Protein AF-A0A2D5LQY7-F1 (afdb_monomer_lite)

Secondary structure (DSSP, 8-state):
--SSGGGGGGSS--S----EEEEEEEGGGTTTSSEEEEEEE-SS-EEEEEEETTHHHHHHHHHHHTTEEEEEEEEEEEEETTEEEEEEEEEEEE--

Structure (mmCIF, N/CA/C/O backbone):
data_AF-A0A2D5LQY7-F1
#
_entry.id   AF-A0A2D5LQY7-F1
#
loop_
_atom_site.group_PDB
_atom_site.id
_atom_site.type_symbol
_atom_site.label_atom_id
_atom_site.label_alt_id
_atom_site.label_comp_id
_atom_site.label_asym_id
_atom_site.label_entity_id
_atom_site.label_seq_id
_atom_site.pdbx_PDB_ins_code
_atom_site.Cartn_x
_atom_site.Cartn_y
_atom_site.Cartn_z
_atom_site.occupancy
_atom_site.B_iso_or_equiv
_atom_site.auth_seq_id
_atom_site.auth_comp_id
_atom_site.auth_asym_id
_atom_site.auth_atom_id
_atom_site.pdbx_PDB_model_num
ATOM 1 N N . MET A 1 1 ? 1.938 34.739 6.422 1.00 43.69 1 MET A N 1
ATOM 2 C CA . MET A 1 1 ? 0.680 34.323 5.759 1.00 43.69 1 MET A CA 1
ATOM 3 C C . MET A 1 1 ? 0.858 32.952 5.098 1.00 43.69 1 MET A C 1
ATOM 5 O O . MET A 1 1 ? 1.136 32.898 3.914 1.00 43.69 1 MET A O 1
ATOM 9 N N . LYS A 1 2 ? 0.784 31.843 5.852 1.00 43.09 2 LYS A N 1
ATOM 10 C CA . LYS A 1 2 ? 0.814 30.459 5.308 1.00 43.09 2 LYS A CA 1
ATOM 11 C C . LYS A 1 2 ? 0.044 29.451 6.192 1.00 43.09 2 LYS A C 1
ATOM 13 O O . LYS A 1 2 ? 0.345 28.269 6.183 1.00 43.09 2 LYS A O 1
ATOM 18 N N . LYS A 1 3 ? -0.920 29.915 7.001 1.00 42.62 3 LYS A N 1
ATOM 19 C CA . LYS A 1 3 ? -1.692 29.056 7.930 1.00 42.62 3 LYS A CA 1
ATOM 20 C C . LYS A 1 3 ? -3.178 28.911 7.573 1.00 42.62 3 LYS A C 1
ATOM 22 O O . LYS A 1 3 ? -3.907 28.255 8.297 1.00 42.62 3 LYS A O 1
ATOM 27 N N . ILE A 1 4 ? -3.627 29.502 6.463 1.00 49.22 4 ILE A N 1
ATOM 28 C CA . ILE A 1 4 ? -5.061 29.575 6.121 1.00 49.22 4 ILE A CA 1
ATOM 29 C C . ILE A 1 4 ? -5.519 28.395 5.243 1.00 49.22 4 ILE A C 1
ATOM 31 O O . ILE A 1 4 ? -6.702 28.086 5.201 1.00 49.22 4 ILE A O 1
ATOM 35 N N . ILE A 1 5 ? -4.598 27.658 4.613 1.00 45.69 5 ILE A N 1
ATOM 36 C CA . ILE A 1 5 ? -4.965 26.551 3.709 1.00 45.69 5 ILE A CA 1
ATOM 37 C C . ILE A 1 5 ? -5.412 25.292 4.484 1.00 45.69 5 ILE A C 1
ATOM 39 O O . ILE A 1 5 ? -6.151 24.477 3.946 1.00 45.69 5 ILE A O 1
ATOM 43 N N . LEU A 1 6 ? -5.069 25.166 5.775 1.00 37.12 6 LEU A N 1
ATOM 44 C CA . LEU A 1 6 ? -5.424 23.990 6.584 1.00 37.12 6 LEU A CA 1
ATOM 45 C C . LEU A 1 6 ? -6.904 23.956 7.025 1.00 37.12 6 LEU A C 1
ATOM 47 O O . LEU A 1 6 ? -7.373 22.917 7.469 1.00 37.12 6 LEU A O 1
ATOM 51 N N . LEU A 1 7 ? -7.651 25.064 6.906 1.00 41.94 7 LEU A N 1
ATOM 52 C CA . LEU A 1 7 ? -9.034 25.145 7.407 1.00 41.94 7 LEU A CA 1
ATOM 53 C C . LEU A 1 7 ? -10.125 24.851 6.364 1.00 41.94 7 LEU A C 1
ATOM 55 O O . LEU A 1 7 ? -11.276 24.659 6.745 1.00 41.94 7 LEU A O 1
ATOM 59 N N . ILE A 1 8 ? -9.803 24.795 5.068 1.00 45.00 8 ILE A N 1
ATOM 60 C CA . ILE A 1 8 ? -10.826 24.641 4.012 1.00 45.00 8 ILE A CA 1
ATOM 61 C C . ILE A 1 8 ? -11.205 23.165 3.770 1.00 45.00 8 ILE A C 1
ATOM 63 O O . ILE A 1 8 ? -12.236 22.884 3.171 1.00 45.00 8 ILE A O 1
ATOM 67 N N . LEU A 1 9 ? -10.459 22.203 4.323 1.00 43.75 9 LEU A N 1
ATOM 68 C CA . LEU A 1 9 ? -10.784 20.771 4.207 1.00 43.75 9 LEU A CA 1
ATOM 69 C C . LEU A 1 9 ? -11.764 20.254 5.278 1.00 43.75 9 LEU A C 1
ATOM 71 O O . LEU A 1 9 ? -12.166 19.097 5.218 1.00 43.75 9 LEU A O 1
ATOM 75 N N . LEU A 1 10 ? -12.178 21.087 6.243 1.00 44.91 10 LEU A N 1
ATOM 76 C CA . LEU A 1 10 ? -12.999 20.650 7.386 1.00 44.91 10 LEU A CA 1
ATOM 77 C C . LEU A 1 10 ? -14.513 20.864 7.230 1.00 44.91 10 LEU A C 1
ATOM 79 O O . LEU A 1 10 ? -15.268 20.469 8.111 1.00 44.91 10 LEU A O 1
ATOM 83 N N . PHE A 1 11 ? -14.991 21.441 6.126 1.00 47.44 11 PHE A N 1
ATOM 84 C CA . PHE A 1 11 ? -16.424 21.699 5.943 1.00 47.44 11 PHE A CA 1
ATOM 85 C C . PHE A 1 11 ? -16.881 21.427 4.508 1.00 47.44 11 PHE A C 1
ATOM 87 O O . PHE A 1 11 ? -17.025 22.360 3.724 1.00 47.44 11 PHE A O 1
ATOM 94 N N . SER A 1 12 ? -17.101 20.151 4.155 1.00 43.66 12 SER A N 1
ATOM 95 C CA . SER A 1 12 ? -18.153 19.708 3.202 1.00 43.66 12 SER A CA 1
ATOM 96 C C . SER A 1 12 ? -18.034 18.224 2.796 1.00 43.66 12 SER A C 1
ATOM 98 O O . SER A 1 12 ? -17.784 17.907 1.641 1.00 43.66 12 SER A O 1
ATOM 100 N N . SER A 1 13 ? -18.235 17.280 3.724 1.00 41.97 13 SER A N 1
ATOM 101 C CA . SER A 1 13 ? -18.795 15.945 3.391 1.00 41.97 13 SER A CA 1
ATOM 102 C C . SER A 1 13 ? -19.045 15.100 4.646 1.00 41.97 13 SER A C 1
ATOM 104 O O . SER A 1 13 ? -18.471 14.029 4.839 1.00 41.97 13 SER A O 1
ATOM 106 N N . SER A 1 14 ? -19.923 15.578 5.527 1.00 48.47 14 SER A N 1
ATOM 107 C CA . SER A 1 14 ? -20.569 14.704 6.506 1.00 48.47 14 SER A CA 1
ATOM 108 C C . SER A 1 14 ? -21.650 13.882 5.802 1.00 48.47 14 SER A C 1
ATOM 110 O O . SER A 1 14 ? -22.685 14.442 5.448 1.00 48.47 14 SER A O 1
ATOM 112 N N . LEU A 1 15 ? -21.374 12.594 5.578 1.00 44.16 15 LEU A N 1
ATOM 113 C CA . LEU A 1 15 ? -22.261 11.418 5.696 1.00 44.16 15 LEU A CA 1
ATOM 114 C C . LEU A 1 15 ? -21.552 10.262 4.968 1.00 44.16 15 LEU A C 1
ATOM 116 O O . LEU A 1 15 ? -21.269 10.382 3.783 1.00 44.16 15 LEU A O 1
ATOM 120 N N . TYR A 1 16 ? -21.236 9.192 5.701 1.00 46.22 16 TYR A N 1
ATOM 121 C CA . TYR A 1 16 ? -20.187 8.183 5.455 1.00 46.22 16 TYR A CA 1
ATOM 122 C C . TYR A 1 16 ? -18.790 8.639 5.910 1.00 46.22 16 TYR A C 1
ATOM 124 O O . TYR A 1 16 ? -17.953 9.096 5.130 1.00 46.22 16 TYR A O 1
ATOM 132 N N . SER A 1 17 ? -18.539 8.508 7.219 1.00 53.00 17 SER A N 1
ATOM 133 C CA . SER A 1 17 ? -17.186 8.178 7.676 1.00 53.00 17 SER A CA 1
ATOM 134 C C . SER A 1 17 ? -16.829 6.875 6.972 1.00 53.00 17 SER A C 1
ATOM 136 O O . SER A 1 17 ? -17.533 5.886 7.141 1.00 53.00 17 SER A O 1
ATOM 138 N N . GLN A 1 18 ? -15.853 6.898 6.074 1.00 63.53 18 GLN A N 1
ATOM 139 C CA . GLN A 1 18 ? -15.384 5.672 5.450 1.00 63.53 18 GLN A CA 1
ATOM 140 C C . GLN A 1 18 ? -14.566 4.907 6.482 1.00 63.53 18 GLN A C 1
ATOM 142 O O . GLN A 1 18 ? -13.587 5.424 7.027 1.00 63.53 18 GLN A O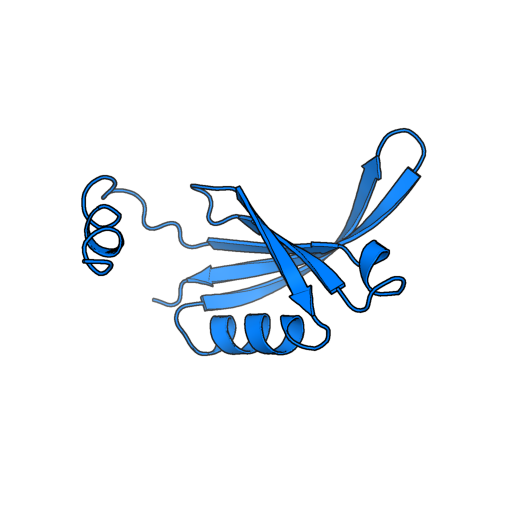 1
ATOM 147 N N . ASP A 1 19 ? -15.000 3.681 6.749 1.00 80.94 19 ASP A N 1
ATOM 148 C CA . ASP A 1 19 ? -14.396 2.808 7.750 1.00 80.94 19 ASP A CA 1
ATOM 149 C C . ASP A 1 19 ? -13.177 2.070 7.208 1.00 80.94 19 ASP A C 1
ATOM 151 O O . ASP A 1 19 ? -12.699 1.163 7.869 1.00 80.94 19 ASP A O 1
ATOM 155 N N . TRP A 1 20 ? -12.673 2.400 6.017 1.00 87.00 20 TRP A N 1
ATOM 156 C CA . TRP A 1 20 ? -11.577 1.668 5.395 1.00 87.00 20 TRP A CA 1
ATOM 157 C C . TRP A 1 20 ? -10.528 2.590 4.777 1.00 87.00 20 TRP A C 1
ATOM 159 O O . TRP A 1 20 ? -10.815 3.712 4.371 1.00 87.00 20 TRP A O 1
ATOM 169 N N . LEU A 1 21 ? -9.295 2.093 4.731 1.00 91.38 21 LEU A N 1
ATOM 170 C CA . LEU A 1 21 ? -8.139 2.740 4.116 1.00 91.38 21 LEU A CA 1
ATOM 171 C C . LEU A 1 21 ? -7.298 1.651 3.445 1.00 91.38 21 LEU A C 1
ATOM 173 O O . LEU A 1 21 ? -6.977 0.644 4.076 1.00 91.38 21 LEU A O 1
ATOM 177 N N . VAL A 1 22 ? -6.938 1.831 2.177 1.00 92.94 22 VAL A N 1
ATOM 178 C CA . VAL A 1 22 ? -6.056 0.912 1.449 1.00 92.94 22 VAL A CA 1
ATOM 179 C C . VAL A 1 22 ? -4.758 1.615 1.101 1.00 92.94 22 VAL A C 1
ATOM 181 O O . VAL A 1 22 ? -4.750 2.731 0.589 1.00 92.94 22 VAL A O 1
ATOM 184 N N . ILE A 1 23 ? -3.643 0.944 1.375 1.00 93.38 23 ILE A N 1
ATOM 185 C CA . ILE A 1 23 ? -2.309 1.418 1.016 1.00 93.38 23 ILE A CA 1
ATOM 186 C C . ILE A 1 23 ? -1.676 0.426 0.059 1.00 93.38 23 ILE A C 1
ATOM 188 O O . ILE A 1 23 ? -1.421 -0.716 0.433 1.00 93.38 23 ILE A O 1
ATOM 192 N N . GLU A 1 24 ? -1.391 0.864 -1.161 1.00 92.50 24 GLU A N 1
ATOM 193 C CA . GLU A 1 24 ? -0.684 0.080 -2.167 1.00 92.50 24 GLU A CA 1
ATOM 194 C C . GLU A 1 24 ? 0.797 0.460 -2.183 1.00 92.50 24 GLU A C 1
ATOM 196 O O . GLU A 1 24 ? 1.170 1.612 -2.401 1.00 92.50 24 GLU A O 1
ATOM 201 N N . GLN A 1 25 ? 1.663 -0.523 -1.972 1.00 91.38 25 GLN A N 1
ATOM 202 C CA . GLN A 1 25 ? 3.108 -0.386 -2.046 1.00 91.38 25 GLN A CA 1
ATOM 203 C C . GLN A 1 25 ? 3.612 -0.871 -3.407 1.00 91.38 25 GLN A C 1
ATOM 205 O O . GLN A 1 25 ? 3.508 -2.055 -3.733 1.00 91.38 25 GLN A O 1
ATOM 210 N N . HIS A 1 26 ? 4.234 0.025 -4.174 1.00 87.69 26 HIS A N 1
ATOM 211 C CA . HIS A 1 26 ? 4.847 -0.303 -5.459 1.00 87.69 26 HIS A CA 1
ATOM 212 C C . HIS A 1 26 ? 6.330 -0.621 -5.255 1.00 87.69 26 HIS A C 1
ATOM 214 O O . HIS A 1 26 ? 7.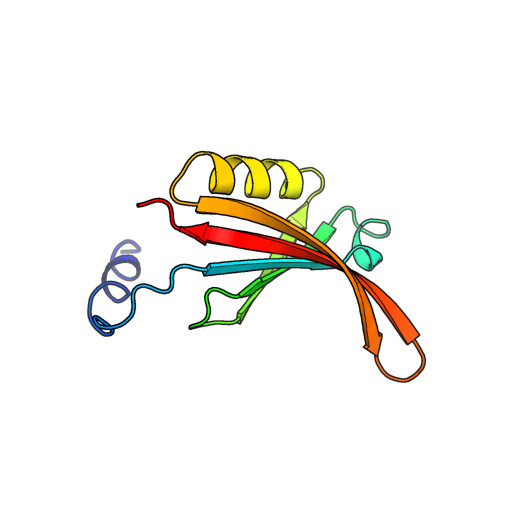168 0.270 -5.088 1.00 87.69 26 HIS A O 1
ATOM 220 N N . THR A 1 27 ? 6.661 -1.912 -5.268 1.00 71.25 27 THR A N 1
ATOM 221 C CA . THR A 1 27 ? 8.008 -2.407 -4.927 1.00 71.25 27 THR A CA 1
ATOM 222 C C . THR A 1 27 ? 9.041 -2.211 -6.041 1.00 71.25 27 THR A C 1
ATOM 224 O O . THR A 1 27 ? 10.240 -2.242 -5.773 1.00 71.25 27 THR A O 1
ATOM 227 N N . GLU A 1 28 ? 8.600 -1.922 -7.271 1.00 68.69 28 GLU A N 1
ATOM 228 C CA . GLU A 1 28 ? 9.475 -1.725 -8.438 1.00 68.69 28 GLU A CA 1
ATOM 229 C C . GLU A 1 28 ? 10.479 -0.570 -8.281 1.00 68.69 28 GLU A C 1
ATOM 231 O O . GLU A 1 28 ? 11.590 -0.639 -8.806 1.00 68.69 28 GLU A O 1
ATOM 236 N N . ASN A 1 29 ? 10.116 0.473 -7.527 1.00 58.88 29 ASN A N 1
ATOM 237 C CA . ASN A 1 29 ? 10.943 1.675 -7.382 1.00 58.88 29 ASN A CA 1
ATOM 238 C C . ASN A 1 29 ? 11.972 1.568 -6.250 1.00 58.88 29 ASN A C 1
ATOM 240 O O . ASN A 1 29 ? 12.956 2.307 -6.250 1.00 58.88 29 ASN A O 1
ATOM 244 N N . ARG A 1 30 ? 11.809 0.588 -5.348 1.00 55.78 30 ARG A N 1
ATOM 245 C CA . ARG A 1 30 ? 12.618 0.438 -4.129 1.00 55.78 30 ARG A CA 1
ATOM 246 C C . ARG A 1 30 ? 14.125 0.341 -4.401 1.00 55.78 30 ARG A C 1
ATOM 248 O O . ARG A 1 30 ? 14.923 0.697 -3.543 1.00 55.78 30 ARG A O 1
ATOM 255 N N . TYR A 1 31 ? 14.515 -0.128 -5.586 1.00 55.12 31 TYR A N 1
ATOM 256 C CA . TYR A 1 31 ? 15.894 -0.520 -5.880 1.00 55.12 31 TYR A CA 1
ATOM 257 C C . TYR A 1 31 ? 16.702 0.478 -6.717 1.00 55.12 31 TYR A C 1
ATOM 259 O O . TYR A 1 31 ? 17.908 0.283 -6.840 1.00 55.12 31 TYR A O 1
ATOM 267 N N . LYS A 1 32 ? 16.084 1.512 -7.308 1.00 61.00 32 LYS A N 1
ATOM 268 C CA . LYS A 1 32 ? 16.817 2.453 -8.180 1.00 61.00 32 LYS A CA 1
ATOM 269 C C . LYS A 1 32 ? 17.308 3.693 -7.439 1.00 61.00 32 LYS A C 1
ATOM 271 O O . LYS A 1 32 ? 18.499 3.972 -7.489 1.00 61.00 32 LYS A O 1
ATOM 276 N N . ASP A 1 33 ? 16.420 4.348 -6.691 1.00 70.12 33 ASP A N 1
ATOM 277 C CA . ASP A 1 33 ? 16.712 5.654 -6.076 1.00 70.12 33 ASP A CA 1
ATOM 278 C C . ASP A 1 33 ? 16.463 5.678 -4.556 1.00 70.12 33 ASP A C 1
ATOM 280 O O . ASP A 1 33 ? 16.427 6.746 -3.954 1.00 70.12 33 ASP A O 1
ATOM 284 N N . GLY A 1 34 ? 16.227 4.519 -3.926 1.00 73.81 34 GLY A N 1
ATOM 285 C CA . GLY A 1 34 ? 15.876 4.418 -2.498 1.00 73.81 34 GLY A CA 1
ATOM 286 C C . GLY A 1 34 ? 14.450 4.873 -2.151 1.00 73.81 34 GLY A C 1
ATOM 287 O O . GLY A 1 34 ? 14.022 4.744 -1.005 1.00 73.81 34 GLY A O 1
ATOM 288 N N . LYS A 1 35 ? 13.694 5.340 -3.150 1.00 78.31 35 LYS A N 1
ATOM 289 C CA . LYS A 1 35 ? 12.309 5.799 -3.027 1.00 78.31 35 LYS A CA 1
ATOM 290 C C . LYS A 1 35 ? 11.314 4.733 -3.456 1.00 78.31 35 LYS A C 1
ATOM 292 O O . LYS A 1 35 ? 11.521 4.016 -4.430 1.00 78.31 35 LYS A O 1
ATOM 297 N N . MET A 1 36 ? 10.174 4.673 -2.785 1.00 83.44 36 MET A N 1
ATOM 298 C CA . MET A 1 36 ? 9.035 3.853 -3.174 1.00 83.44 36 MET A CA 1
ATOM 299 C C . MET A 1 36 ? 7.795 4.705 -3.399 1.00 83.44 36 MET A C 1
ATOM 301 O O . MET A 1 36 ? 7.546 5.664 -2.672 1.00 83.44 36 MET A O 1
ATOM 305 N N . LYS A 1 37 ? 7.004 4.324 -4.402 1.00 86.62 37 LYS A N 1
ATOM 306 C CA . LYS A 1 37 ? 5.691 4.923 -4.638 1.00 86.62 37 LYS A CA 1
ATOM 307 C C . LYS A 1 37 ? 4.650 4.192 -3.813 1.00 86.62 37 LYS A C 1
ATOM 309 O O . LYS A 1 37 ? 4.635 2.960 -3.773 1.00 86.62 37 LYS A O 1
ATOM 314 N N . VAL A 1 38 ? 3.799 4.973 -3.172 1.00 89.44 38 VAL A N 1
ATOM 315 C CA . VAL A 1 38 ? 2.699 4.491 -2.355 1.00 89.44 38 VAL A CA 1
ATOM 316 C C . VAL A 1 38 ? 1.428 5.170 -2.819 1.00 89.44 38 VAL A C 1
ATOM 318 O O . VAL A 1 38 ? 1.399 6.393 -2.954 1.00 89.44 38 VAL A O 1
ATOM 321 N N . VAL A 1 39 ? 0.393 4.378 -3.063 1.00 90.75 39 VAL A N 1
ATOM 322 C CA . VAL A 1 39 ? -0.951 4.880 -3.344 1.00 90.75 39 VAL A CA 1
ATOM 323 C C . VAL A 1 39 ? -1.786 4.690 -2.091 1.00 90.75 39 VAL A C 1
ATOM 325 O O . VAL A 1 39 ? -1.773 3.621 -1.489 1.00 90.75 39 VAL A O 1
ATOM 328 N N . ILE A 1 40 ? -2.473 5.745 -1.679 1.00 91.25 40 ILE A N 1
ATOM 329 C CA . ILE A 1 40 ? -3.375 5.751 -0.537 1.00 91.25 40 ILE A CA 1
ATOM 330 C C . ILE A 1 40 ? -4.778 5.998 -1.075 1.00 91.25 40 ILE A C 1
ATOM 332 O O . ILE A 1 40 ? -5.022 7.030 -1.705 1.00 91.25 40 ILE A O 1
ATOM 336 N N . ASP A 1 41 ? -5.664 5.046 -0.819 1.00 91.06 41 ASP A N 1
ATOM 337 C CA . ASP A 1 41 ? -7.087 5.105 -1.127 1.00 91.06 41 ASP A CA 1
ATOM 338 C C . ASP A 1 41 ? -7.876 5.157 0.181 1.00 91.06 41 ASP A C 1
ATOM 340 O O . ASP A 1 41 ? -7.880 4.197 0.954 1.00 91.06 41 ASP A O 1
ATOM 344 N N . ASP A 1 42 ? -8.517 6.291 0.444 1.00 87.19 42 ASP A N 1
ATOM 345 C CA . ASP A 1 42 ? -9.416 6.478 1.588 1.00 87.19 42 ASP A CA 1
ATOM 346 C C . ASP A 1 42 ? -10.900 6.346 1.199 1.00 87.19 42 ASP A C 1
ATOM 348 O O . ASP A 1 42 ? -11.788 6.683 1.979 1.00 87.19 42 ASP A O 1
ATOM 352 N N . GLY A 1 43 ? -11.182 5.896 -0.027 1.00 82.19 43 GLY A N 1
ATOM 353 C CA . GLY A 1 43 ? -12.518 5.786 -0.601 1.00 82.19 43 GLY A CA 1
ATOM 354 C C . GLY A 1 43 ? -13.111 7.106 -1.097 1.00 82.19 43 GLY A C 1
ATOM 355 O O . GLY A 1 43 ? -14.168 7.095 -1.732 1.00 82.19 43 GLY A O 1
ATOM 356 N N . LYS A 1 44 ? -12.484 8.254 -0.818 1.00 85.00 44 LYS A N 1
ATOM 357 C CA . LYS A 1 44 ? -12.862 9.579 -1.347 1.00 85.00 44 LYS A CA 1
ATOM 358 C C . LYS A 1 44 ? -11.866 10.075 -2.383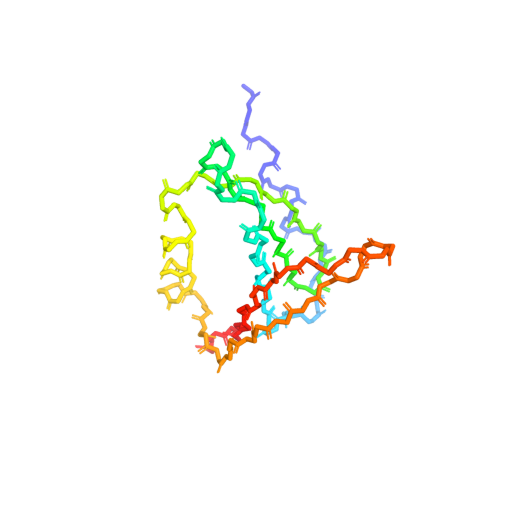 1.00 85.00 44 LYS A C 1
ATOM 360 O O . LYS A 1 44 ? -12.247 10.768 -3.326 1.00 85.00 44 LYS A O 1
ATOM 365 N N . SER A 1 45 ? -10.596 9.759 -2.186 1.00 85.06 45 SER A N 1
ATOM 366 C CA . 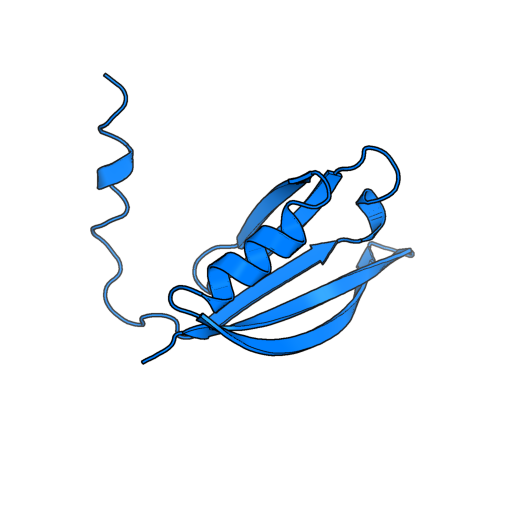SER A 1 45 ? -9.482 10.263 -2.962 1.00 85.06 45 SER A CA 1
ATOM 367 C C . SER A 1 45 ? -8.396 9.207 -3.112 1.00 85.06 45 SER A C 1
ATOM 369 O O . SER A 1 45 ? -8.152 8.395 -2.224 1.00 85.06 45 SER A O 1
ATOM 371 N N . LEU A 1 46 ? -7.721 9.264 -4.258 1.00 89.62 46 LEU A N 1
ATOM 372 C CA . LEU A 1 46 ? -6.519 8.491 -4.523 1.00 89.62 46 LEU A CA 1
ATOM 373 C C . LEU A 1 46 ? -5.329 9.437 -4.493 1.00 89.62 46 LEU A C 1
ATOM 375 O O . LEU A 1 46 ? -5.199 10.312 -5.351 1.00 89.62 46 LEU A O 1
ATOM 379 N N . ASN A 1 47 ? -4.455 9.248 -3.511 1.00 90.06 47 ASN A N 1
ATOM 380 C CA . ASN A 1 47 ? -3.260 10.061 -3.341 1.00 90.06 47 ASN A CA 1
ATOM 381 C C . ASN A 1 47 ? -2.019 9.208 -3.570 1.00 90.06 47 ASN A C 1
ATOM 383 O O . ASN A 1 47 ? -1.839 8.173 -2.939 1.00 90.06 47 ASN A O 1
ATOM 387 N N . THR A 1 48 ? -1.143 9.654 -4.468 1.00 89.69 48 THR A N 1
ATOM 388 C CA . THR A 1 48 ? 0.155 9.009 -4.695 1.00 89.69 48 THR A CA 1
ATOM 389 C C . THR A 1 48 ? 1.248 9.818 -4.018 1.00 89.69 48 THR A C 1
ATOM 391 O O . THR A 1 48 ? 1.377 11.016 -4.270 1.00 89.69 48 THR A O 1
ATOM 394 N N . ILE A 1 49 ? 2.055 9.162 -3.190 1.00 87.62 49 ILE A N 1
ATOM 395 C CA . ILE A 1 49 ? 3.207 9.760 -2.514 1.00 87.62 49 ILE A CA 1
ATOM 396 C C . ILE A 1 49 ? 4.477 8.958 -2.800 1.00 87.62 49 ILE A C 1
ATOM 398 O O . ILE A 1 49 ? 4.433 7.752 -3.046 1.00 87.62 49 ILE A O 1
ATOM 402 N N . GLU A 1 50 ? 5.622 9.633 -2.758 1.00 87.38 50 GLU A N 1
ATOM 403 C CA . GLU A 1 50 ? 6.937 8.994 -2.773 1.00 87.38 50 GLU A CA 1
ATOM 404 C C . GLU A 1 50 ? 7.521 9.002 -1.362 1.00 87.38 50 GLU A C 1
ATOM 406 O O . GLU A 1 50 ? 7.520 10.029 -0.684 1.00 87.38 50 GLU A O 1
ATOM 411 N N . LEU A 1 51 ? 8.011 7.848 -0.921 1.00 84.69 51 LEU A N 1
ATOM 412 C CA . LEU A 1 51 ? 8.598 7.638 0.396 1.00 84.69 51 LEU A CA 1
ATOM 413 C C . LEU A 1 51 ? 10.026 7.122 0.257 1.00 84.69 51 LEU A C 1
ATOM 415 O O . LEU A 1 51 ? 10.262 6.186 -0.496 1.00 84.69 51 LEU A O 1
ATOM 419 N N . GLU A 1 52 ? 10.959 7.666 1.031 1.00 83.81 52 GLU A N 1
ATOM 420 C CA . GLU A 1 52 ? 12.296 7.077 1.195 1.00 83.81 52 GLU A CA 1
ATOM 421 C C . GLU A 1 52 ? 12.206 5.781 2.020 1.00 83.81 52 GLU A C 1
ATOM 423 O O . GLU A 1 52 ? 11.417 5.717 2.967 1.00 83.81 52 GLU A O 1
ATOM 428 N N . ASP A 1 53 ? 13.019 4.760 1.741 1.00 70.00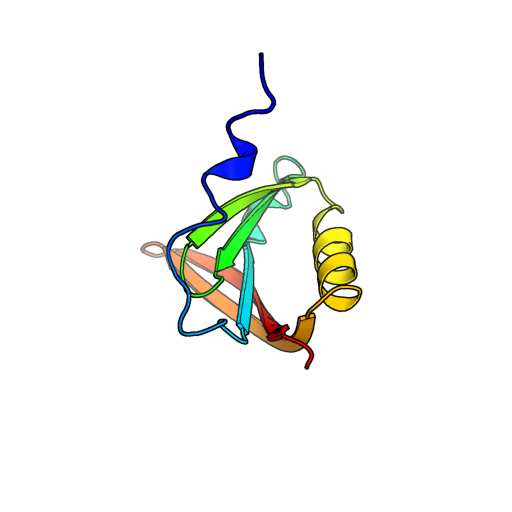 53 ASP A N 1
ATOM 429 C CA . ASP A 1 53 ? 13.199 3.613 2.654 1.00 70.00 53 ASP A CA 1
ATOM 430 C C . ASP A 1 53 ? 13.880 4.107 3.962 1.00 70.00 53 ASP A C 1
ATOM 432 O O . ASP A 1 53 ? 14.883 4.818 3.860 1.00 70.00 53 ASP A O 1
ATOM 436 N N . PRO A 1 54 ? 13.385 3.820 5.197 1.00 71.00 54 PRO A N 1
ATOM 437 C CA . PRO A 1 54 ? 12.308 2.905 5.611 1.00 71.00 54 PRO A CA 1
ATOM 438 C C . PRO A 1 54 ? 10.979 3.575 5.998 1.00 71.00 54 PRO A C 1
ATOM 440 O O . PRO A 1 54 ? 10.202 3.021 6.782 1.00 71.00 54 PRO A O 1
ATOM 443 N N . SER A 1 55 ? 10.678 4.754 5.454 1.00 83.38 55 SER A N 1
ATOM 444 C CA . SER A 1 55 ? 9.514 5.576 5.831 1.00 83.38 55 SER A CA 1
ATOM 445 C C . SER A 1 55 ? 8.175 4.844 5.696 1.00 83.38 55 SER A C 1
ATOM 447 O O . SER A 1 55 ? 7.235 5.149 6.424 1.00 83.38 55 SER A O 1
ATOM 449 N N . PHE A 1 56 ? 8.092 3.832 4.832 1.00 85.69 56 PHE A N 1
ATOM 450 C CA . PHE A 1 56 ? 6.902 2.995 4.700 1.00 85.69 56 PHE A CA 1
ATOM 451 C C . PHE A 1 56 ? 6.582 2.182 5.957 1.00 85.69 56 PHE A C 1
ATOM 453 O O . PHE A 1 56 ? 5.437 2.151 6.395 1.00 85.69 56 PHE A O 1
ATOM 460 N N . ALA A 1 57 ? 7.585 1.566 6.588 1.00 86.00 57 ALA A N 1
ATOM 461 C CA . ALA A 1 57 ? 7.358 0.806 7.815 1.00 86.00 57 ALA A CA 1
ATOM 462 C C . ALA A 1 57 ? 6.852 1.714 8.948 1.00 86.00 57 ALA A C 1
ATOM 464 O O . ALA A 1 57 ? 6.022 1.297 9.755 1.00 86.00 57 ALA A O 1
ATOM 465 N N . ASN A 1 58 ? 7.325 2.963 8.983 1.00 87.19 58 ASN A N 1
ATOM 466 C CA . ASN A 1 58 ? 6.847 3.965 9.931 1.00 87.19 58 ASN A CA 1
ATOM 467 C C . ASN A 1 58 ? 5.409 4.389 9.627 1.00 87.19 58 ASN A C 1
ATOM 469 O O . ASN A 1 58 ? 4.609 4.434 10.551 1.00 87.19 58 ASN A O 1
ATOM 473 N N . LEU A 1 59 ? 5.060 4.611 8.355 1.00 87.38 59 LEU A N 1
ATOM 474 C CA . LEU A 1 59 ? 3.689 4.924 7.943 1.00 87.38 59 LEU A CA 1
ATOM 475 C C . LEU A 1 59 ? 2.699 3.852 8.418 1.00 87.38 59 LEU A C 1
ATOM 477 O O . LEU A 1 59 ? 1.710 4.175 9.069 1.00 87.38 59 LEU A O 1
ATOM 481 N N . ILE A 1 60 ? 2.993 2.576 8.150 1.00 89.31 60 ILE A N 1
ATOM 482 C CA . ILE A 1 60 ? 2.131 1.461 8.567 1.00 89.31 60 ILE A CA 1
ATOM 483 C C . ILE A 1 60 ? 1.987 1.423 10.094 1.00 89.31 60 ILE A C 1
ATOM 485 O O . ILE A 1 60 ? 0.872 1.315 10.600 1.00 89.31 60 ILE A O 1
ATOM 489 N N . LYS A 1 61 ? 3.091 1.579 10.837 1.00 87.88 61 LYS A N 1
ATOM 490 C CA . LYS A 1 61 ? 3.061 1.619 12.307 1.00 87.88 61 LYS A CA 1
ATOM 491 C C . LYS A 1 61 ? 2.236 2.783 12.850 1.00 87.88 61 LYS A C 1
ATOM 493 O O . LYS A 1 61 ? 1.471 2.579 13.787 1.00 87.88 61 LYS A O 1
ATOM 498 N N . THR A 1 62 ? 2.388 3.979 12.283 1.00 87.94 62 THR A N 1
ATOM 499 C CA . THR A 1 62 ? 1.622 5.163 12.685 1.00 87.94 62 THR A CA 1
ATOM 500 C C . THR A 1 62 ? 0.129 4.921 12.495 1.00 87.94 62 THR A C 1
ATOM 502 O O . THR A 1 62 ? -0.630 5.084 13.443 1.00 87.94 62 THR A O 1
ATOM 505 N N . LEU A 1 63 ? -0.284 4.414 11.331 1.00 86.81 63 LEU A N 1
ATOM 506 C CA . LEU A 1 63 ? -1.694 4.128 11.053 1.00 86.81 63 LEU A CA 1
ATOM 507 C C . LEU A 1 63 ? -2.286 3.093 12.012 1.00 86.81 63 LEU A C 1
ATOM 509 O O . LEU A 1 63 ? -3.387 3.289 12.516 1.00 86.81 63 LEU A O 1
ATOM 513 N N . GLN A 1 64 ? -1.539 2.025 12.315 1.00 83.94 64 GLN A N 1
ATOM 514 C CA . GLN A 1 64 ? -1.961 1.023 13.300 1.00 83.94 64 GLN A CA 1
ATOM 515 C C . GLN A 1 64 ? -2.053 1.582 14.731 1.00 83.94 64 GLN A C 1
ATOM 517 O O . GLN A 1 64 ? -2.819 1.060 15.544 1.00 83.94 64 GLN A O 1
ATOM 522 N N . GLY A 1 65 ? -1.257 2.601 15.069 1.00 78.06 65 GLY A N 1
ATOM 523 C CA . GLY A 1 65 ? -1.229 3.233 16.391 1.00 78.06 65 GLY A CA 1
ATOM 524 C C . GLY A 1 65 ? -2.328 4.274 16.608 1.00 78.06 65 GLY A C 1
ATOM 525 O O . GLY A 1 65 ? -2.814 4.405 17.727 1.00 78.06 65 GLY A O 1
ATOM 526 N N . GLU A 1 66 ? -2.731 4.967 15.547 1.00 81.00 66 GLU A N 1
ATOM 527 C CA . GLU A 1 66 ? -3.783 5.984 15.554 1.00 81.00 66 GLU A CA 1
ATOM 528 C C . GLU A 1 66 ? -5.166 5.322 15.386 1.00 81.00 66 GLU A C 1
ATOM 530 O O . GLU A 1 66 ? -5.548 4.431 16.153 1.00 81.00 66 GLU A O 1
ATOM 535 N N . ASP A 1 67 ? -5.902 5.717 14.352 1.00 84.06 67 ASP A N 1
ATOM 536 C CA . ASP A 1 67 ? -7.332 5.455 14.205 1.00 84.06 67 ASP A CA 1
ATOM 537 C C . ASP A 1 67 ? -7.648 4.180 13.422 1.00 84.06 67 ASP A C 1
ATOM 539 O O . ASP A 1 67 ? -8.815 3.900 13.175 1.00 84.06 67 ASP A O 1
ATOM 543 N N . PHE A 1 68 ? -6.645 3.417 12.984 1.00 89.00 68 PHE A N 1
ATOM 544 C CA . PHE A 1 68 ? -6.853 2.311 12.053 1.00 89.00 68 PHE A CA 1
ATOM 545 C C . PHE A 1 68 ? -6.297 0.986 12.568 1.00 89.00 68 PHE A C 1
ATOM 547 O O . PHE A 1 68 ? -5.281 0.914 13.256 1.00 89.00 68 PHE A O 1
ATOM 554 N N . GLU A 1 69 ? -6.961 -0.101 12.202 1.00 91.69 69 GLU A N 1
ATOM 555 C CA . GLU A 1 69 ? -6.546 -1.474 12.439 1.00 91.69 69 GLU A CA 1
ATOM 556 C C . GLU A 1 69 ? -6.252 -2.151 11.099 1.00 91.69 69 GLU A C 1
ATOM 558 O O . GLU A 1 69 ? -7.097 -2.179 10.206 1.00 91.69 69 GLU A O 1
ATOM 563 N N . LEU A 1 70 ? -5.054 -2.722 10.950 1.00 93.31 70 LEU A N 1
ATOM 564 C CA . LEU A 1 70 ? -4.706 -3.519 9.773 1.00 93.31 70 LEU A CA 1
ATOM 565 C C . LEU A 1 70 ? -5.464 -4.851 9.814 1.00 93.31 70 LEU A C 1
ATOM 567 O O . LEU A 1 70 ? -5.242 -5.653 10.718 1.00 93.31 70 LEU A O 1
ATOM 571 N N . LYS A 1 71 ? -6.313 -5.109 8.819 1.00 94.00 71 LYS A N 1
ATOM 572 C CA . LYS A 1 71 ? -7.118 -6.336 8.732 1.00 94.00 71 LYS A CA 1
ATOM 573 C C . 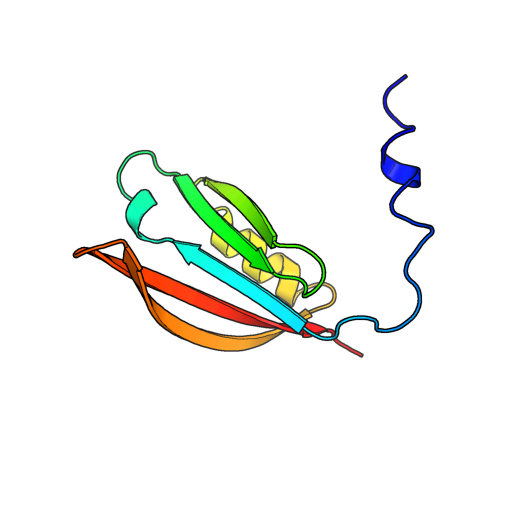LYS A 1 71 ? -6.522 -7.378 7.806 1.00 94.00 71 LYS A C 1
ATOM 575 O O . LYS A 1 71 ? -6.601 -8.569 8.092 1.00 94.00 71 LYS A O 1
ATOM 580 N N . PHE A 1 72 ? -5.961 -6.942 6.684 1.00 93.00 72 PHE A N 1
ATOM 581 C CA . PHE A 1 72 ? -5.513 -7.853 5.641 1.00 93.00 72 PHE A CA 1
ATOM 582 C C . PHE A 1 72 ? -4.354 -7.270 4.837 1.00 93.00 72 PHE A C 1
ATOM 584 O O . PHE A 1 72 ? -4.241 -6.053 4.680 1.00 93.00 72 PHE A O 1
ATOM 591 N N . VAL A 1 73 ? -3.501 -8.156 4.322 1.00 94.81 73 VAL A N 1
ATOM 592 C CA . VAL A 1 73 ? -2.412 -7.811 3.409 1.00 94.81 73 VAL A CA 1
ATOM 593 C C . VAL A 1 73 ? -2.481 -8.735 2.200 1.00 94.81 73 VAL A C 1
ATOM 595 O O . VAL A 1 73 ? -2.442 -9.954 2.348 1.00 94.81 73 VAL A O 1
ATOM 598 N N . ASP A 1 74 ? -2.566 -8.142 1.014 1.00 93.69 74 ASP A N 1
ATOM 599 C CA . ASP A 1 74 ? -2.554 -8.831 -0.279 1.00 93.69 74 ASP A CA 1
ATOM 600 C C . ASP A 1 74 ? -1.226 -8.584 -0.994 1.00 93.69 74 ASP A C 1
ATOM 602 O O . ASP A 1 74 ? -0.656 -7.498 -0.903 1.00 93.69 74 ASP A O 1
ATOM 606 N N . SER A 1 75 ? -0.743 -9.569 -1.745 1.00 92.56 75 SER A N 1
ATOM 607 C CA . SER A 1 75 ? 0.357 -9.398 -2.693 1.00 92.56 75 SER A CA 1
ATOM 608 C C . SER A 1 75 ? -0.104 -9.851 -4.070 1.00 92.56 75 SER A C 1
ATOM 610 O O . SER A 1 75 ? -0.459 -11.012 -4.262 1.00 92.56 75 SER A O 1
ATOM 612 N N . SER A 1 76 ? -0.077 -8.935 -5.035 1.00 90.25 76 SER A N 1
ATOM 613 C CA . SER A 1 76 ? -0.556 -9.187 -6.394 1.00 90.25 76 SER A CA 1
ATOM 614 C C . SER A 1 76 ? 0.289 -8.445 -7.430 1.00 90.25 76 SER A C 1
ATOM 616 O O . SER A 1 76 ? 1.414 -8.014 -7.159 1.00 90.25 76 SER A O 1
ATOM 618 N N . PHE A 1 77 ? -0.251 -8.310 -8.639 1.00 89.19 77 PHE A N 1
ATOM 619 C CA . PHE A 1 77 ? 0.385 -7.604 -9.735 1.00 89.19 77 PHE A CA 1
ATOM 620 C C . PHE A 1 77 ? -0.597 -6.633 -10.374 1.00 89.19 77 PHE A C 1
ATOM 622 O O . PHE A 1 77 ? -1.765 -6.956 -10.589 1.00 89.19 77 PHE A O 1
ATOM 629 N N . ILE A 1 78 ? -0.090 -5.463 -10.742 1.00 87.12 78 ILE A N 1
ATOM 630 C CA . ILE A 1 78 ? -0.742 -4.570 -11.700 1.00 87.12 78 ILE A CA 1
ATOM 631 C C . ILE A 1 78 ? -0.179 -4.857 -13.087 1.00 87.12 78 ILE A C 1
ATOM 633 O O . ILE A 1 78 ? 1.028 -5.052 -13.259 1.00 87.12 78 ILE A O 1
ATOM 637 N N . ILE A 1 79 ? -1.070 -4.898 -14.074 1.00 87.19 79 ILE A N 1
ATOM 638 C CA . ILE A 1 79 ? -0.711 -5.120 -15.473 1.00 87.19 79 ILE A CA 1
ATOM 639 C C . ILE A 1 79 ? -0.551 -3.754 -16.137 1.00 87.19 79 ILE A C 1
ATOM 641 O O . ILE A 1 79 ? -1.519 -3.012 -16.285 1.00 87.19 79 ILE A O 1
ATOM 645 N N . ASP A 1 80 ? 0.675 -3.442 -16.546 1.00 83.69 80 ASP A N 1
ATOM 646 C CA . ASP A 1 80 ? 1.029 -2.235 -17.293 1.00 83.69 80 ASP A CA 1
ATOM 647 C C . ASP A 1 80 ? 1.498 -2.649 -18.696 1.00 83.69 80 ASP A C 1
ATOM 649 O O . ASP A 1 80 ? 2.659 -3.003 -18.938 1.00 83.69 80 ASP A O 1
ATOM 653 N N . GLY A 1 81 ? 0.539 -2.740 -19.621 1.00 89.31 81 GLY A N 1
ATOM 654 C CA . GLY A 1 81 ? 0.752 -3.310 -20.949 1.00 89.31 81 GLY A CA 1
ATOM 655 C C . GLY A 1 81 ? 1.122 -4.796 -20.886 1.00 89.31 81 GLY A C 1
ATOM 656 O O . GLY A 1 81 ? 0.296 -5.635 -20.537 1.00 89.31 81 GLY A O 1
ATOM 657 N N . LYS A 1 82 ? 2.364 -5.132 -21.259 1.00 89.06 82 LYS A N 1
ATOM 658 C CA . LYS A 1 82 ? 2.906 -6.506 -21.171 1.00 89.06 82 LYS A CA 1
ATOM 659 C C . LYS A 1 82 ? 3.688 -6.767 -19.881 1.00 89.06 82 LYS A C 1
ATOM 661 O O . LYS A 1 82 ? 4.147 -7.888 -19.673 1.00 89.06 82 LYS A O 1
ATOM 666 N N . LEU A 1 83 ? 3.889 -5.746 -19.051 1.00 85.94 83 LEU A N 1
ATOM 667 C CA . LEU A 1 83 ? 4.669 -5.847 -17.824 1.00 85.94 83 LEU A CA 1
ATOM 668 C C . LEU A 1 83 ? 3.745 -6.142 -16.643 1.00 85.94 83 LEU A C 1
ATOM 670 O O . LEU A 1 83 ? 2.692 -5.525 -16.497 1.00 85.94 83 LEU A O 1
ATOM 674 N N . GLN A 1 84 ? 4.163 -7.074 -15.791 1.00 88.00 84 GLN A N 1
ATOM 675 C CA . GLN A 1 84 ? 3.530 -7.325 -14.500 1.00 88.00 84 GLN A CA 1
ATOM 676 C C . GLN A 1 84 ? 4.377 -6.667 -13.419 1.00 88.00 84 GLN A C 1
ATOM 678 O O . GLN A 1 84 ? 5.560 -6.982 -13.274 1.00 88.00 84 GLN A O 1
ATOM 683 N N . LYS A 1 85 ? 3.775 -5.735 -12.684 1.00 87.06 85 LYS A N 1
ATOM 684 C CA . LYS A 1 85 ? 4.452 -4.963 -11.645 1.00 87.06 85 LYS A CA 1
ATOM 685 C C . LYS A 1 85 ? 3.972 -5.433 -10.274 1.00 87.06 85 LYS A C 1
ATOM 687 O O . LYS A 1 85 ? 2.772 -5.341 -10.011 1.00 87.06 85 LYS A O 1
ATOM 692 N N . PRO A 1 86 ? 4.862 -5.965 -9.420 1.00 87.81 86 PRO A N 1
ATOM 693 C CA . PRO A 1 86 ? 4.475 -6.467 -8.111 1.00 87.81 86 PRO A CA 1
ATOM 694 C C . PRO A 1 86 ? 4.024 -5.330 -7.197 1.00 87.81 86 PRO A C 1
ATOM 696 O O . PRO A 1 86 ? 4.697 -4.300 -7.072 1.00 87.81 86 PRO A O 1
ATOM 699 N N . ILE A 1 87 ? 2.912 -5.563 -6.512 1.00 90.50 87 ILE A N 1
ATOM 700 C CA . ILE A 1 87 ? 2.360 -4.660 -5.508 1.00 90.50 87 ILE A CA 1
ATOM 701 C C . ILE A 1 87 ? 1.953 -5.424 -4.258 1.00 90.50 87 ILE A C 1
ATOM 703 O O . ILE A 1 87 ? 1.576 -6.596 -4.312 1.00 90.50 87 ILE A O 1
ATOM 707 N N . THR A 1 88 ? 1.976 -4.718 -3.137 1.00 92.25 88 THR A N 1
ATOM 708 C CA . THR A 1 88 ? 1.435 -5.205 -1.870 1.00 92.25 88 THR A CA 1
ATOM 709 C C . THR A 1 88 ? 0.390 -4.218 -1.379 1.00 92.25 88 THR A C 1
ATOM 711 O O . THR A 1 88 ? 0.665 -3.022 -1.328 1.00 92.25 88 THR A O 1
ATOM 714 N N . ARG A 1 89 ? -0.806 -4.694 -1.036 1.00 93.75 89 ARG A N 1
ATOM 715 C CA . ARG A 1 89 ? -1.894 -3.860 -0.518 1.00 93.75 89 ARG A CA 1
ATOM 716 C C . ARG A 1 89 ? -2.124 -4.135 0.951 1.00 93.75 89 ARG A C 1
ATOM 718 O O . ARG A 1 89 ? -2.209 -5.289 1.356 1.00 93.75 89 ARG A O 1
ATOM 725 N N . TYR A 1 90 ? -2.279 -3.073 1.720 1.00 94.44 90 TYR A N 1
ATOM 726 C CA . TYR A 1 90 ? -2.559 -3.109 3.145 1.00 94.44 90 TYR A CA 1
ATOM 727 C C . TYR A 1 90 ? -3.953 -2.541 3.362 1.00 94.44 90 TYR A C 1
ATOM 729 O O . TYR A 1 90 ? -4.197 -1.379 3.046 1.00 94.44 90 TYR A O 1
ATOM 737 N N . TYR A 1 91 ? -4.857 -3.370 3.873 1.00 93.50 91 TYR A N 1
ATOM 738 C CA . TYR A 1 91 ? -6.253 -3.020 4.098 1.00 93.50 91 TYR A CA 1
ATOM 739 C C . TYR A 1 91 ? -6.470 -2.732 5.572 1.00 93.50 91 TYR A C 1
ATOM 741 O O . TYR A 1 91 ? -6.319 -3.612 6.425 1.00 93.50 91 TYR A O 1
ATOM 749 N N . PHE A 1 92 ? -6.848 -1.501 5.855 1.00 92.88 92 PHE A N 1
ATOM 750 C CA . PHE A 1 92 ? -7.125 -1.009 7.185 1.00 92.88 92 PHE A CA 1
ATOM 751 C C . PHE A 1 92 ? -8.615 -0.759 7.359 1.00 92.88 92 PHE A C 1
ATOM 753 O O . PHE A 1 92 ? -9.288 -0.362 6.408 1.00 92.88 92 PHE A O 1
ATOM 760 N N . ILE A 1 93 ? -9.100 -0.954 8.584 1.00 91.25 93 ILE A N 1
ATOM 761 C CA . ILE A 1 93 ? -10.430 -0.530 9.016 1.00 91.25 93 ILE A CA 1
ATOM 762 C C . ILE A 1 93 ? -10.290 0.483 10.152 1.00 91.25 93 ILE A C 1
ATOM 764 O O . ILE A 1 93 ? -9.384 0.349 10.973 1.00 91.25 93 ILE A O 1
ATOM 768 N N . ARG A 1 94 ? -11.136 1.513 10.193 1.00 89.06 94 ARG A N 1
ATOM 769 C CA . ARG A 1 94 ? -11.140 2.501 11.279 1.00 89.06 94 ARG A CA 1
ATOM 770 C C . ARG A 1 94 ? -11.563 1.828 12.593 1.00 89.06 94 ARG A C 1
ATOM 772 O O . ARG A 1 94 ? -12.464 0.998 12.600 1.00 89.06 94 ARG A O 1
ATOM 779 N N . LYS A 1 95 ? -10.882 2.151 13.688 1.00 87.00 95 LYS A N 1
ATOM 780 C CA . LYS A 1 95 ? -11.252 1.717 15.038 1.00 87.00 95 LYS A CA 1
ATOM 781 C C . LYS A 1 95 ? -12.489 2.493 15.493 1.00 87.00 95 LYS A C 1
ATOM 783 O O . LYS A 1 95 ? -12.585 3.689 15.213 1.00 87.00 95 LYS A O 1
ATOM 788 N N . ASP A 1 96 ? -13.382 1.801 16.191 1.00 77.88 96 ASP A N 1
ATOM 789 C CA . ASP A 1 96 ? -14.548 2.394 16.859 1.00 77.88 96 ASP A CA 1
ATOM 790 C C . ASP A 1 96 ? -14.152 3.255 18.072 1.00 77.88 96 ASP A C 1
ATOM 792 O O . ASP A 1 96 ? -13.175 2.889 18.774 1.00 77.88 96 ASP A O 1
#

pLDDT: mean 77.91, std 17.47, range [37.12, 94.81]

Radius of gyration: 15.58 Å; chains: 1; bounding box: 39×44×38 Å

Foldseek 3Di:
DPDPVVPPVPDDDPDDPDFKKKKKWFCPVCPPPQKTWIWICSVPDTDIDIDGPPVVVVVVVVQCVPFKNFDDKDWAFDDDPPDTTIMIMTMIGGDD

Sequence (96 aa):
MKKIILLILLFSSSLYSQDWLVIEQHTENRYKDGKMKVVIDDGKSLNTIELEDPSFANLIKTLQGEDFELKFVDSSFIIDGKLQKPITRYYFIRKD